Protein AF-A0AA45WZ53-F1 (afdb_monomer_lite)

Foldseek 3Di:
DVPFAFDFQQCQPPPDLQDTHHPPVVVVVVVVVCVVPPDDDDDDDDDDPPVVLVCCCVVVDQQDPPSRPDHDPVNVVRSVVNSNRNND

Structure (mmCIF, N/CA/C/O backbone):
data_AF-A0AA45WZ53-F1
#
_entry.id   AF-A0AA45WZ53-F1
#
loop_
_atom_site.group_PDB
_atom_site.id
_atom_site.type_symbol
_atom_site.label_atom_id
_atom_site.label_alt_id
_atom_site.label_comp_id
_atom_site.label_asym_id
_atom_site.label_entity_id
_atom_site.label_seq_id
_atom_site.pdbx_PDB_ins_code
_atom_site.Cartn_x
_atom_site.Cartn_y
_atom_site.Cartn_z
_atom_site.occupancy
_atom_site.B_iso_or_equiv
_atom_site.auth_seq_id
_atom_site.auth_comp_id
_atom_site.auth_asym_id
_atom_site.auth_atom_id
_atom_site.pdbx_PDB_model_num
ATOM 1 N N . MET A 1 1 ? 6.587 -3.706 -3.172 1.00 62.78 1 MET A N 1
ATOM 2 C CA . MET A 1 1 ? 5.934 -3.531 -1.841 1.00 62.78 1 MET A CA 1
ATOM 3 C C . MET A 1 1 ? 6.277 -4.637 -0.833 1.00 62.78 1 MET A C 1
ATOM 5 O O . MET A 1 1 ? 6.421 -4.313 0.331 1.00 62.78 1 MET A O 1
ATOM 9 N N . LEU A 1 2 ? 6.487 -5.899 -1.236 1.00 73.19 2 LEU A N 1
ATOM 10 C CA . LEU A 1 2 ? 6.979 -6.977 -0.347 1.00 73.19 2 LEU A CA 1
ATOM 11 C C . LEU A 1 2 ? 8.221 -7.678 -0.931 1.00 73.19 2 LEU A C 1
ATOM 13 O O . LEU A 1 2 ? 8.240 -8.896 -1.056 1.00 73.19 2 LEU A O 1
ATOM 17 N N . GLY A 1 3 ? 9.212 -6.901 -1.378 1.00 83.69 3 GLY A N 1
ATOM 18 C CA . GLY A 1 3 ? 10.365 -7.407 -2.146 1.00 83.69 3 GLY A CA 1
ATOM 19 C C . GLY A 1 3 ? 10.139 -7.489 -3.662 1.00 83.69 3 GLY A C 1
ATOM 20 O O . GLY A 1 3 ? 11.087 -7.659 -4.410 1.00 83.69 3 GLY A O 1
ATOM 21 N N . HIS A 1 4 ? 8.903 -7.286 -4.125 1.00 92.06 4 HIS A N 1
ATOM 22 C CA . HIS A 1 4 ? 8.558 -7.251 -5.550 1.00 92.06 4 HIS A CA 1
ATOM 23 C C . HIS A 1 4 ? 8.381 -5.821 -6.067 1.00 92.06 4 HIS A C 1
ATOM 25 O O . HIS A 1 4 ? 7.857 -4.959 -5.340 1.00 92.06 4 HIS A O 1
ATOM 31 N N . THR A 1 5 ? 8.740 -5.613 -7.332 1.00 94.50 5 THR A N 1
ATOM 32 C CA . THR A 1 5 ? 8.538 -4.386 -8.113 1.00 94.50 5 THR A CA 1
ATOM 33 C C . THR A 1 5 ? 7.372 -4.553 -9.096 1.00 94.50 5 THR A C 1
ATOM 35 O O . THR A 1 5 ? 7.038 -5.679 -9.477 1.00 94.50 5 THR A O 1
ATOM 38 N N . PRO A 1 6 ? 6.682 -3.462 -9.464 1.00 96.50 6 PRO A N 1
ATOM 39 C CA . PRO A 1 6 ? 5.591 -3.522 -10.428 1.00 96.50 6 PRO A CA 1
ATOM 40 C C . PRO A 1 6 ? 6.108 -3.700 -11.855 1.00 96.50 6 PRO A C 1
ATOM 42 O O . PRO A 1 6 ? 7.300 -3.564 -12.120 1.00 96.50 6 PRO A O 1
ATOM 45 N N . ILE A 1 7 ? 5.181 -3.959 -12.776 1.00 97.00 7 ILE A N 1
ATOM 46 C CA . ILE A 1 7 ? 5.456 -3.984 -14.213 1.00 97.00 7 ILE A CA 1
ATOM 47 C C . ILE A 1 7 ? 5.944 -2.583 -14.633 1.00 97.00 7 ILE A C 1
ATOM 49 O O . ILE A 1 7 ? 5.199 -1.612 -14.437 1.00 97.00 7 ILE A O 1
ATOM 53 N N . PRO A 1 8 ? 7.165 -2.448 -15.184 1.00 97.38 8 PRO A N 1
ATOM 54 C CA . PRO A 1 8 ? 7.685 -1.156 -15.615 1.00 97.38 8 PRO A CA 1
ATOM 55 C C . PRO A 1 8 ? 6.798 -0.498 -16.674 1.00 97.38 8 PRO A C 1
ATOM 57 O O . PRO A 1 8 ? 6.249 -1.177 -17.540 1.00 97.38 8 PRO A O 1
ATOM 60 N N . GLY A 1 9 ? 6.628 0.822 -16.596 1.00 96.88 9 GLY A N 1
ATOM 61 C CA . GLY A 1 9 ? 5.825 1.586 -17.560 1.00 96.88 9 GLY A CA 1
ATOM 62 C C . GLY A 1 9 ? 4.312 1.302 -17.559 1.00 96.88 9 GLY A C 1
ATOM 63 O O . GLY A 1 9 ? 3.587 1.886 -18.363 1.00 96.88 9 GLY A O 1
ATOM 64 N N . TYR A 1 10 ? 3.796 0.460 -16.654 1.00 97.00 10 TYR A N 1
ATOM 65 C CA . TYR A 1 10 ? 2.367 0.128 -16.556 1.00 97.00 10 TYR A CA 1
ATOM 66 C C . TYR A 1 10 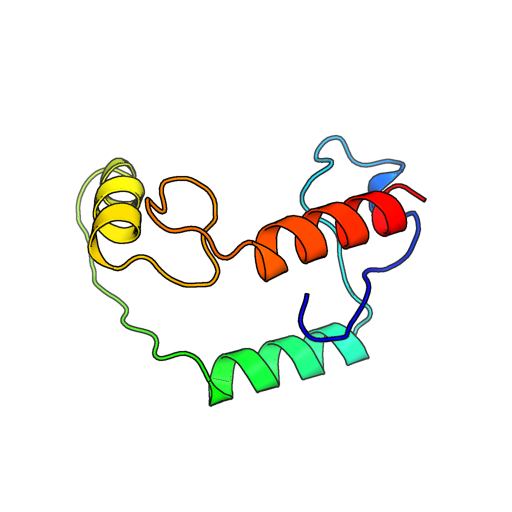? 1.440 1.351 -16.404 1.00 97.00 10 TYR A C 1
ATOM 68 O O . TYR A 1 10 ? 0.266 1.302 -16.776 1.00 97.00 10 TYR A O 1
ATOM 76 N N . LEU A 1 11 ? 1.949 2.445 -15.835 1.00 97.69 11 LEU A N 1
ATOM 77 C CA . LEU A 1 11 ? 1.210 3.684 -15.616 1.00 97.69 11 LEU A CA 1
ATOM 78 C C . LEU A 1 11 ? 1.315 4.685 -16.777 1.00 97.69 11 LEU A C 1
ATOM 80 O O . LEU A 1 11 ? 0.553 5.648 -16.758 1.00 97.69 11 LEU A O 1
ATOM 84 N N . LYS A 1 12 ? 2.178 4.490 -17.789 1.00 95.88 12 LYS A N 1
ATOM 85 C CA . LYS A 1 12 ? 2.453 5.505 -18.838 1.00 95.88 12 LYS A CA 1
ATOM 86 C C . LYS A 1 12 ? 1.203 6.059 -19.523 1.00 95.88 12 LYS A C 1
ATOM 88 O O . LYS A 1 12 ? 1.137 7.247 -19.805 1.00 95.88 12 LYS A O 1
ATOM 93 N N . SER A 1 13 ? 0.201 5.217 -19.760 1.00 93.25 13 SER A N 1
ATOM 94 C CA . SER A 1 13 ? -1.038 5.580 -20.461 1.00 93.25 13 SER A CA 1
ATOM 95 C C . SER A 1 13 ? -2.263 5.705 -19.548 1.00 93.25 13 SER A C 1
ATOM 97 O O . SER A 1 13 ? -3.388 5.813 -20.034 1.00 93.25 13 SER A O 1
ATOM 99 N N . LYS A 1 14 ? -2.091 5.651 -18.221 1.00 95.44 14 LYS A N 1
ATOM 100 C CA . LYS A 1 14 ? -3.217 5.637 -17.275 1.00 95.44 14 LYS A CA 1
ATOM 101 C C . LYS A 1 14 ? -3.455 7.018 -16.683 1.00 95.44 14 LYS A C 1
ATOM 103 O O . LYS A 1 14 ? -2.540 7.650 -16.177 1.00 95.44 14 LYS A O 1
ATOM 108 N N . SER A 1 15 ? -4.710 7.455 -16.642 1.00 94.38 15 SER A N 1
ATOM 109 C CA . SER A 1 15 ? -5.084 8.677 -15.916 1.00 94.38 15 SER A CA 1
ATOM 110 C C . SER A 1 15 ? -4.768 8.565 -14.417 1.00 94.38 15 SER A C 1
ATOM 112 O O . SER A 1 15 ? -4.267 9.500 -13.799 1.00 94.38 15 SER A O 1
ATOM 114 N N . ASN A 1 16 ? -4.992 7.387 -13.826 1.00 94.00 16 ASN A N 1
ATOM 115 C CA . ASN A 1 16 ? -4.628 7.104 -12.443 1.00 94.00 16 ASN A CA 1
ATOM 116 C C . ASN A 1 16 ? -3.163 6.647 -12.333 1.00 94.00 16 ASN A C 1
ATOM 118 O O . ASN A 1 16 ? -2.842 5.493 -12.608 1.00 94.00 16 ASN A O 1
ATOM 122 N N . GLN A 1 17 ? -2.310 7.540 -11.832 1.00 94.31 17 GLN A N 1
ATOM 123 C CA . GLN A 1 17 ? -0.870 7.338 -11.621 1.00 94.31 17 GLN A CA 1
ATOM 124 C C . GLN A 1 17 ? -0.509 6.640 -10.292 1.00 94.31 17 GLN A C 1
ATOM 126 O O . GLN A 1 17 ? 0.652 6.597 -9.888 1.00 94.31 17 GLN A O 1
ATOM 131 N N . ASN A 1 18 ? -1.491 6.103 -9.566 1.00 91.25 18 ASN A N 1
ATOM 132 C CA . ASN A 1 18 ? -1.283 5.434 -8.278 1.00 91.25 18 ASN A CA 1
ATOM 133 C C . ASN A 1 18 ? -1.510 3.920 -8.335 1.00 91.25 18 ASN A C 1
ATOM 135 O O . ASN A 1 18 ? -0.930 3.191 -7.530 1.00 91.25 18 ASN A O 1
ATOM 139 N N . ASN A 1 19 ? -2.310 3.440 -9.288 1.00 93.38 19 ASN A N 1
ATOM 140 C CA . ASN A 1 19 ? -2.737 2.044 -9.354 1.00 93.38 19 ASN A CA 1
ATOM 141 C C . ASN A 1 19 ? -1.872 1.240 -10.329 1.00 93.38 19 ASN A C 1
ATOM 143 O O . ASN A 1 19 ? -2.304 0.931 -11.437 1.00 93.38 19 ASN A O 1
ATOM 147 N N . TYR A 1 20 ? -0.648 0.906 -9.920 1.00 95.19 20 TYR A N 1
ATOM 148 C CA . TYR A 1 20 ? 0.249 0.041 -10.692 1.00 95.19 20 TYR A CA 1
ATOM 149 C C . TYR A 1 20 ? -0.042 -1.453 -10.483 1.00 95.19 20 TYR A C 1
ATOM 151 O O . TYR A 1 20 ? -0.571 -1.856 -9.447 1.00 95.19 20 TYR A O 1
ATOM 159 N N . ALA A 1 21 ? 0.331 -2.289 -11.456 1.00 95.12 21 ALA A N 1
ATOM 160 C CA . ALA A 1 21 ? 0.174 -3.742 -11.385 1.00 95.12 21 ALA A CA 1
ATOM 161 C C . ALA A 1 21 ? 1.514 -4.471 -11.231 1.00 95.12 21 ALA A C 1
ATOM 163 O O . ALA A 1 21 ? 2.573 -3.957 -11.580 1.00 95.12 21 ALA A O 1
ATOM 164 N N . PHE A 1 22 ? 1.441 -5.700 -10.727 1.00 96.00 22 PHE A N 1
ATOM 165 C CA . PHE A 1 22 ? 2.555 -6.640 -10.619 1.00 96.00 22 PHE A CA 1
ATOM 166 C C . PHE A 1 22 ? 2.368 -7.779 -11.627 1.00 96.00 22 PHE A C 1
ATOM 168 O O . PHE A 1 22 ? 1.237 -8.043 -12.043 1.00 96.00 22 PHE A O 1
ATOM 175 N N . SER A 1 23 ? 3.452 -8.478 -11.982 1.00 96.19 23 SER A N 1
ATOM 176 C CA . SER A 1 23 ? 3.358 -9.715 -12.769 1.00 96.19 23 SER A CA 1
ATOM 177 C C . SER A 1 23 ? 2.464 -10.747 -12.070 1.00 96.19 23 SER A C 1
ATOM 179 O O . SER A 1 23 ? 2.285 -10.692 -10.850 1.00 96.19 23 SER A O 1
ATOM 181 N N . GLY A 1 24 ? 1.912 -11.705 -12.821 1.00 97.06 24 GLY A N 1
ATOM 182 C CA . GLY A 1 24 ? 1.044 -12.746 -12.254 1.00 97.06 24 GLY A CA 1
ATOM 183 C C . GLY A 1 24 ? 1.709 -13.512 -11.105 1.00 97.06 24 GLY A C 1
ATOM 184 O O . GLY A 1 24 ? 1.107 -13.696 -10.047 1.00 97.06 24 GLY A O 1
ATOM 185 N N . GLU A 1 25 ? 2.985 -13.863 -11.270 1.00 95.56 25 GLU A N 1
ATOM 186 C CA . GLU A 1 25 ? 3.789 -14.522 -10.239 1.00 95.56 25 GLU A CA 1
ATOM 187 C C . GLU A 1 25 ? 3.980 -13.645 -8.994 1.00 95.56 25 GLU A C 1
ATOM 189 O O . GLU A 1 25 ? 3.657 -14.067 -7.882 1.00 95.56 25 GLU A O 1
ATOM 194 N N . SER A 1 26 ? 4.432 -12.398 -9.170 1.00 95.56 26 SER A N 1
ATOM 195 C CA . SER A 1 26 ? 4.630 -11.471 -8.048 1.00 95.56 26 SER A CA 1
ATOM 196 C C . SER A 1 26 ? 3.321 -11.193 -7.314 1.00 95.56 26 SER A C 1
ATOM 198 O O . SER A 1 26 ? 3.287 -11.164 -6.085 1.00 95.56 26 SER A O 1
ATOM 200 N N . LYS A 1 27 ? 2.215 -11.035 -8.050 1.00 95.62 27 LYS A N 1
ATOM 201 C CA . LYS A 1 27 ? 0.878 -10.848 -7.481 1.00 95.62 27 LYS A CA 1
ATOM 202 C C . LYS A 1 27 ? 0.489 -12.034 -6.598 1.00 95.62 27 LYS A C 1
ATOM 204 O O . LYS A 1 27 ? 0.033 -11.813 -5.477 1.00 95.62 27 LYS A O 1
ATOM 209 N N . ARG A 1 28 ? 0.701 -13.269 -7.068 1.00 96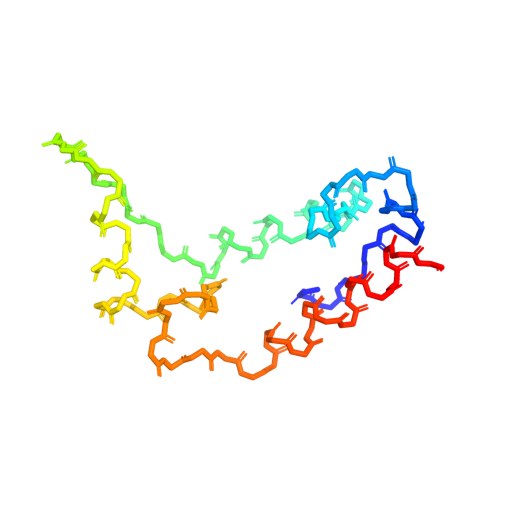.19 28 ARG A N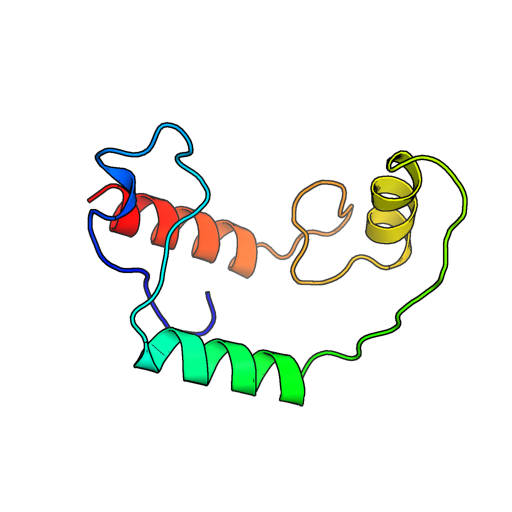 1
ATOM 210 C CA . ARG A 1 28 ? 0.428 -14.491 -6.295 1.00 96.19 28 ARG A CA 1
ATOM 211 C C . ARG A 1 28 ? 1.225 -14.512 -4.991 1.00 96.19 28 ARG A C 1
ATOM 213 O O . ARG A 1 28 ? 0.637 -14.709 -3.933 1.00 96.19 28 ARG A O 1
ATOM 220 N N . ILE A 1 29 ? 2.528 -14.232 -5.048 1.00 95.50 29 ILE A N 1
ATOM 221 C CA . ILE A 1 29 ? 3.398 -14.219 -3.860 1.00 95.50 29 ILE A CA 1
ATOM 222 C C . ILE A 1 29 ? 2.961 -13.137 -2.864 1.00 95.50 29 ILE A C 1
ATOM 224 O O . ILE A 1 29 ? 2.865 -13.400 -1.666 1.00 95.50 29 ILE A O 1
ATOM 228 N N . ILE A 1 30 ? 2.651 -11.928 -3.340 1.00 92.62 30 ILE A N 1
ATOM 229 C CA . ILE A 1 30 ? 2.169 -10.833 -2.487 1.00 92.62 30 ILE A CA 1
ATOM 230 C C . ILE A 1 30 ? 0.873 -11.235 -1.775 1.00 92.62 30 ILE A C 1
ATOM 232 O O . ILE A 1 30 ? 0.775 -11.057 -0.562 1.00 92.62 30 ILE A O 1
ATOM 236 N N . ILE A 1 31 ? -0.099 -11.796 -2.503 1.00 92.38 31 ILE A N 1
ATOM 237 C CA . ILE A 1 31 ? -1.377 -12.249 -1.931 1.00 92.38 31 ILE A CA 1
ATOM 238 C C . ILE A 1 31 ? -1.138 -13.307 -0.853 1.00 92.38 31 ILE A C 1
ATOM 240 O O . ILE A 1 31 ? -1.674 -13.192 0.247 1.00 92.38 31 ILE A O 1
ATOM 244 N N . ASP A 1 32 ? -0.304 -14.303 -1.138 1.00 93.94 32 ASP A N 1
ATOM 245 C CA . ASP A 1 32 ? 0.029 -15.365 -0.192 1.00 93.94 32 ASP A CA 1
ATOM 246 C C . ASP A 1 32 ? 0.686 -14.837 1.084 1.00 93.94 32 ASP A C 1
ATOM 248 O O . ASP A 1 32 ? 0.380 -15.307 2.182 1.00 93.94 32 ASP A O 1
ATOM 252 N N . ARG A 1 33 ? 1.585 -13.854 0.961 1.00 91.75 33 ARG A N 1
ATOM 253 C CA . ARG A 1 33 ? 2.210 -13.219 2.126 1.00 91.75 33 ARG A CA 1
ATOM 254 C C . ARG A 1 33 ? 1.194 -12.415 2.925 1.00 91.75 33 ARG A C 1
ATOM 256 O O . ARG A 1 33 ? 1.222 -12.492 4.148 1.00 91.75 33 ARG A O 1
ATOM 263 N N . LEU A 1 34 ? 0.287 -11.689 2.275 1.00 90.06 34 LEU A N 1
ATOM 264 C CA . LEU A 1 34 ? -0.770 -10.960 2.978 1.00 90.06 34 LEU A CA 1
ATOM 265 C C . LEU A 1 34 ? -1.687 -11.916 3.747 1.00 90.06 34 LEU A C 1
ATOM 267 O O . LEU A 1 34 ? -1.898 -11.712 4.935 1.00 90.06 34 LEU A O 1
ATOM 271 N N . LYS A 1 35 ? -2.141 -13.007 3.119 1.00 90.75 35 LYS A N 1
ATOM 272 C CA . LYS A 1 35 ? -2.983 -14.023 3.774 1.00 90.75 35 LYS A CA 1
ATOM 273 C C . LYS A 1 35 ? -2.332 -14.647 5.011 1.00 90.75 35 LYS A C 1
ATOM 275 O O . LYS A 1 35 ? -3.029 -14.960 5.964 1.00 90.75 35 LYS A O 1
ATOM 280 N N . ARG A 1 36 ? -1.009 -14.837 4.993 1.00 92.19 36 ARG A N 1
ATOM 281 C CA . ARG A 1 36 ? -0.262 -15.444 6.108 1.00 92.19 36 ARG A CA 1
ATOM 282 C C . ARG A 1 36 ? 0.055 -14.481 7.252 1.00 92.19 36 ARG A C 1
ATOM 284 O O . ARG A 1 36 ? 0.311 -14.945 8.353 1.00 92.19 36 ARG A O 1
ATOM 291 N N . ASN A 1 37 ? 0.094 -13.174 6.991 1.00 89.69 37 ASN A N 1
ATOM 292 C CA . ASN A 1 37 ? 0.633 -12.189 7.939 1.00 89.69 37 ASN A CA 1
ATOM 293 C C . ASN A 1 37 ? -0.368 -11.097 8.343 1.00 89.69 37 ASN A C 1
ATOM 295 O O . ASN A 1 37 ? -0.027 -10.235 9.148 1.00 89.69 37 ASN A O 1
ATOM 299 N N . VAL A 1 38 ? -1.577 -11.088 7.777 1.00 86.38 38 VAL A N 1
ATOM 300 C CA . VAL A 1 38 ? -2.601 -10.079 8.071 1.00 86.38 38 VAL A CA 1
ATOM 301 C C . VAL A 1 38 ? -3.816 -10.755 8.684 1.00 86.38 38 VAL A C 1
ATOM 303 O O . VAL A 1 38 ? -4.386 -11.670 8.095 1.00 86.38 38 VAL A O 1
ATOM 306 N N . ASN A 1 39 ? -4.240 -10.258 9.845 1.00 85.12 39 ASN A N 1
ATOM 307 C CA . ASN A 1 39 ? -5.538 -10.602 10.403 1.00 85.12 39 ASN A CA 1
ATOM 308 C C . ASN A 1 39 ? -6.617 -9.724 9.753 1.00 85.12 39 ASN A C 1
ATOM 310 O O . ASN A 1 39 ? -6.481 -8.500 9.717 1.00 85.12 39 ASN A O 1
ATOM 314 N N . ILE A 1 40 ? -7.669 -10.345 9.224 1.00 80.94 40 ILE A N 1
ATOM 315 C CA . ILE A 1 40 ? -8.748 -9.656 8.514 1.00 80.94 40 ILE A CA 1
ATOM 316 C C . ILE A 1 40 ? -10.014 -9.767 9.357 1.00 80.94 40 ILE A C 1
ATOM 318 O O . ILE A 1 40 ? -10.478 -10.868 9.638 1.00 80.94 40 ILE A O 1
ATOM 322 N N . SER A 1 41 ? -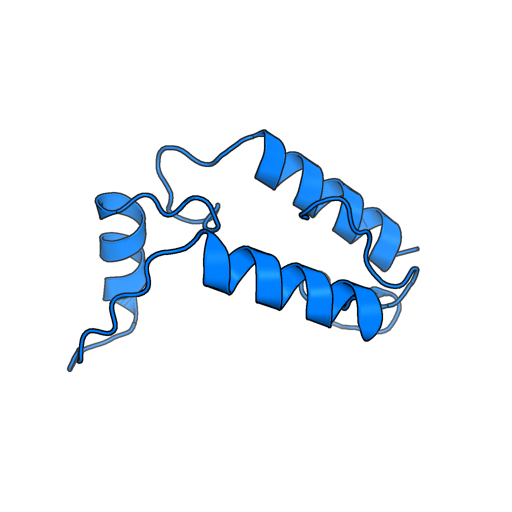10.590 -8.622 9.717 1.00 80.19 41 SER A N 1
ATOM 323 C CA . SER A 1 41 ? -11.919 -8.540 10.323 1.00 80.19 41 SER A CA 1
ATOM 324 C C . SER A 1 41 ? -12.863 -7.829 9.361 1.00 80.19 41 SER A C 1
ATOM 326 O O . SER A 1 41 ? -12.536 -6.756 8.850 1.00 80.19 41 SER A O 1
ATOM 328 N N . ILE A 1 42 ? -14.015 -8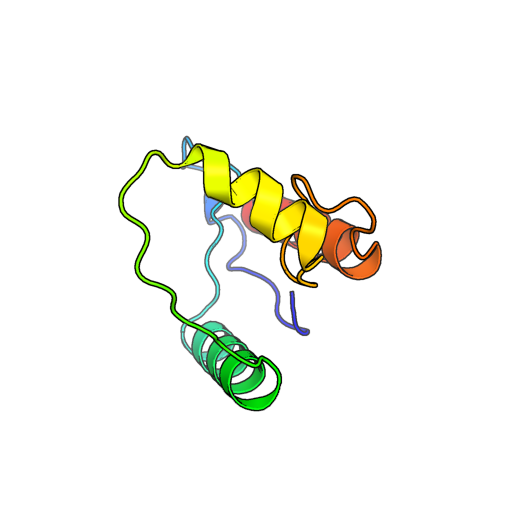.442 9.090 1.00 80.50 42 ILE A N 1
ATOM 329 C CA . ILE A 1 42 ? -15.058 -7.881 8.230 1.00 80.50 42 ILE A CA 1
ATOM 330 C C . ILE A 1 42 ? -16.219 -7.483 9.131 1.00 80.50 42 ILE A C 1
ATOM 332 O O . ILE A 1 42 ? -16.807 -8.329 9.802 1.00 80.50 42 ILE A O 1
ATOM 336 N N . VAL A 1 43 ? -16.550 -6.194 9.140 1.00 79.38 43 VAL A N 1
ATOM 337 C CA . VAL A 1 43 ? -17.649 -5.649 9.940 1.00 79.38 43 VAL A CA 1
ATOM 338 C C . VAL A 1 43 ? -18.680 -5.049 8.997 1.00 79.38 43 VAL A C 1
ATOM 340 O O . VAL A 1 43 ? -18.351 -4.209 8.160 1.00 79.38 43 VAL A O 1
ATOM 343 N N . GLY A 1 44 ? -19.933 -5.485 9.125 1.00 84.44 44 GLY A N 1
ATOM 344 C CA . GLY A 1 44 ? -21.047 -4.865 8.419 1.00 84.44 44 GLY A CA 1
ATOM 345 C C . GLY A 1 44 ? -21.310 -3.472 8.985 1.00 84.44 44 GLY A C 1
ATOM 346 O O . GLY A 1 44 ? -21.567 -3.330 10.178 1.00 84.44 44 GLY A O 1
ATOM 347 N N . TYR A 1 45 ? -21.256 -2.451 8.134 1.00 86.06 45 TYR A N 1
ATOM 348 C CA . TYR A 1 45 ? -21.539 -1.071 8.515 1.00 86.06 45 TYR A CA 1
ATOM 349 C C . TYR A 1 45 ? -22.649 -0.506 7.629 1.00 86.06 45 TYR A C 1
ATOM 351 O O . TYR A 1 45 ? -22.570 -0.577 6.405 1.00 86.06 45 TYR A O 1
ATOM 359 N N . LYS A 1 46 ? -23.700 0.031 8.257 1.00 86.31 46 LYS A N 1
ATOM 360 C CA . LYS A 1 46 ? -24.801 0.732 7.586 1.00 86.31 46 LYS A CA 1
ATOM 361 C C . LYS A 1 46 ? -24.650 2.227 7.867 1.00 86.31 46 LYS A C 1
ATOM 363 O O . LYS A 1 46 ? -25.126 2.713 8.886 1.00 86.31 46 LYS A O 1
ATOM 368 N N . GLY A 1 47 ? -23.943 2.920 6.986 1.00 87.44 47 GLY A N 1
ATOM 369 C CA . GLY A 1 47 ? -23.654 4.351 7.062 1.00 87.44 47 GLY A CA 1
ATOM 370 C C . GLY A 1 47 ? -22.833 4.780 5.847 1.00 87.44 47 GLY A C 1
ATOM 371 O O . GLY A 1 47 ? -22.743 4.028 4.875 1.00 87.44 47 GLY A O 1
ATOM 372 N N . ASP A 1 48 ? -22.240 5.970 5.887 1.00 88.50 48 ASP A N 1
ATOM 373 C CA . ASP A 1 48 ? -21.396 6.459 4.793 1.00 88.50 48 ASP A CA 1
ATOM 374 C C . ASP A 1 48 ? -19.931 5.976 4.900 1.00 88.50 48 ASP A C 1
ATOM 376 O O . ASP A 1 48 ? -19.501 5.361 5.878 1.00 88.50 48 ASP A O 1
ATOM 380 N N . PHE A 1 49 ? -19.130 6.261 3.874 1.00 84.31 49 PHE A N 1
ATOM 381 C CA . PHE A 1 49 ? -17.722 5.854 3.835 1.00 84.31 49 PHE A CA 1
ATOM 382 C C . PHE A 1 49 ? -16.797 6.681 4.747 1.00 84.31 49 PHE A C 1
ATOM 384 O O . PHE A 1 49 ? -15.611 6.366 4.842 1.00 84.31 49 PHE A O 1
ATOM 391 N N . SER A 1 50 ? -17.293 7.702 5.458 1.00 86.25 50 SER A N 1
ATOM 392 C CA . SER A 1 50 ? -16.469 8.496 6.385 1.00 86.25 50 SER A CA 1
ATOM 393 C C . SER A 1 50 ? -15.916 7.656 7.540 1.00 86.25 50 SER A C 1
ATOM 395 O O . SER A 1 50 ? -14.841 7.960 8.064 1.00 86.25 50 SER A O 1
ATOM 397 N N . VAL A 1 51 ? -16.582 6.540 7.870 1.00 90.12 51 VAL A N 1
ATOM 398 C CA . VAL A 1 51 ? -16.124 5.573 8.875 1.00 90.12 51 VAL A CA 1
ATOM 399 C C . VAL A 1 51 ? -14.726 5.024 8.573 1.00 90.12 51 VAL A C 1
ATOM 401 O O . VAL A 1 51 ? -13.990 4.709 9.507 1.00 90.12 51 VAL A O 1
ATOM 404 N N . GLU A 1 52 ? -14.321 4.951 7.295 1.00 89.75 52 GLU A N 1
ATOM 405 C CA . GLU A 1 52 ? -13.001 4.452 6.888 1.00 89.75 52 GLU A CA 1
ATOM 406 C C . GLU A 1 52 ? -11.887 5.228 7.591 1.00 89.75 52 GLU A C 1
ATOM 408 O O . GLU A 1 52 ? -10.966 4.629 8.146 1.00 89.75 52 GLU A O 1
ATOM 413 N N . ARG A 1 53 ? -11.999 6.561 7.624 1.00 93.88 53 ARG A N 1
ATOM 414 C CA . ARG A 1 53 ? -11.011 7.422 8.273 1.00 93.88 53 ARG A CA 1
ATOM 415 C C . ARG A 1 53 ? -10.876 7.080 9.753 1.00 93.88 53 ARG A C 1
ATOM 417 O O . ARG A 1 53 ? -9.763 6.837 10.209 1.00 93.88 53 ARG A O 1
ATOM 424 N N . ASN A 1 54 ? -11.999 6.991 10.465 1.00 92.50 54 ASN A N 1
ATOM 425 C CA . ASN A 1 54 ? -12.015 6.680 11.896 1.00 92.50 54 ASN A CA 1
ATOM 426 C C . ASN A 1 54 ? -11.413 5.295 12.174 1.00 92.50 54 ASN A C 1
ATOM 428 O O . ASN A 1 54 ? -10.685 5.114 13.148 1.00 92.50 54 ASN A O 1
ATOM 432 N N . LEU A 1 55 ? -11.691 4.309 11.315 1.00 91.62 55 LEU A N 1
ATOM 433 C CA . LEU A 1 55 ? -11.132 2.962 11.442 1.00 91.62 55 LEU A CA 1
ATOM 434 C C . LEU A 1 55 ? -9.620 2.955 11.196 1.00 91.62 55 LEU A C 1
ATOM 436 O O . LEU A 1 55 ? -8.884 2.326 11.954 1.00 91.62 55 LEU A O 1
ATOM 440 N N . VAL A 1 56 ? -9.142 3.664 10.175 1.00 93.31 56 VAL A N 1
ATOM 441 C CA . VAL A 1 56 ? -7.706 3.762 9.887 1.00 93.31 56 VAL A CA 1
ATOM 442 C C . VAL A 1 56 ? -6.970 4.506 11.001 1.00 93.31 56 VAL A C 1
ATOM 444 O O . VAL A 1 56 ? -5.909 4.052 11.422 1.00 93.31 56 VAL A O 1
ATOM 447 N N . GLU A 1 57 ? -7.535 5.596 11.523 1.00 94.75 57 GLU A N 1
ATOM 448 C CA . GLU A 1 57 ? -6.955 6.350 12.640 1.00 94.75 57 GLU A CA 1
ATOM 449 C C . GLU A 1 57 ? -6.899 5.507 13.926 1.00 94.75 57 GLU A C 1
ATOM 451 O O . GLU A 1 57 ? -5.882 5.505 14.625 1.00 94.75 57 GLU A O 1
ATOM 456 N N . LYS A 1 58 ? -7.954 4.726 14.204 1.00 93.44 58 LYS A N 1
ATOM 457 C CA . LYS A 1 58 ? -8.054 3.857 15.386 1.00 93.44 58 LYS A CA 1
ATOM 458 C C . LYS A 1 58 ? -7.130 2.641 15.321 1.00 93.44 58 LYS A C 1
ATOM 460 O O . LYS A 1 58 ? -6.440 2.351 16.293 1.00 93.44 58 LYS A O 1
ATOM 465 N N . TYR A 1 59 ? -7.156 1.899 14.214 1.00 92.12 59 TYR A N 1
ATOM 466 C CA . TYR A 1 59 ? -6.465 0.609 14.094 1.00 92.12 59 TYR A CA 1
ATOM 467 C C . TYR A 1 59 ? -5.075 0.710 13.465 1.00 92.12 59 TYR A C 1
ATOM 469 O O . TYR A 1 59 ? -4.318 -0.254 13.527 1.00 92.12 59 TYR A O 1
ATOM 477 N N . GLN A 1 60 ? -4.741 1.855 12.863 1.00 93.06 60 GLN A N 1
ATOM 478 C CA . GLN A 1 60 ? -3.420 2.162 12.301 1.00 93.06 60 GLN A CA 1
ATOM 479 C C . GLN A 1 60 ? -2.859 1.039 11.408 1.00 93.06 60 GLN A C 1
ATOM 481 O O . GLN A 1 60 ? -1.701 0.642 11.564 1.00 93.06 60 GLN A O 1
ATOM 486 N N . PRO A 1 61 ? -3.654 0.478 10.472 1.00 90.31 61 PRO A N 1
ATOM 487 C CA . PRO A 1 61 ? -3.227 -0.684 9.711 1.00 90.31 61 PRO A CA 1
ATOM 488 C C . PRO A 1 61 ? -1.975 -0.366 8.892 1.00 90.31 61 PRO A C 1
ATOM 490 O O . PRO A 1 61 ? -1.917 0.637 8.178 1.00 90.31 61 PRO A O 1
ATOM 493 N N . ILE A 1 62 ? -0.996 -1.274 8.950 1.00 89.06 62 ILE A N 1
ATOM 494 C CA . ILE A 1 62 ? 0.335 -1.117 8.339 1.00 89.06 62 ILE A CA 1
ATOM 495 C C . ILE A 1 62 ? 0.250 -0.717 6.861 1.00 89.06 62 ILE A C 1
ATOM 497 O O . ILE A 1 62 ? 1.082 0.045 6.384 1.00 89.06 62 ILE A O 1
ATOM 501 N N . LEU A 1 63 ? -0.752 -1.212 6.127 1.00 89.06 63 LEU A N 1
ATOM 502 C CA . LEU A 1 63 ? -0.906 -0.992 4.685 1.00 89.06 63 LEU A CA 1
ATOM 503 C C . LEU A 1 63 ? -1.552 0.359 4.316 1.00 89.06 63 LEU A C 1
ATOM 505 O O . LEU A 1 63 ? -1.534 0.739 3.135 1.00 89.06 63 LEU A O 1
ATOM 509 N N . ASN A 1 64 ? -2.095 1.103 5.283 1.00 91.56 64 ASN A N 1
ATOM 510 C CA . ASN A 1 64 ? -2.682 2.421 5.062 1.00 91.56 64 ASN A CA 1
A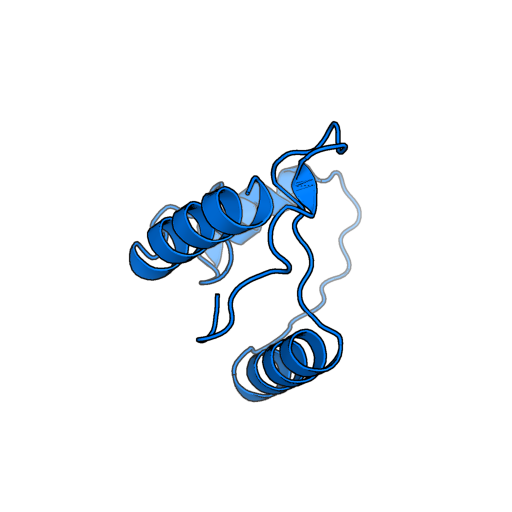TOM 511 C C . ASN A 1 64 ? -1.667 3.511 5.406 1.00 91.56 64 ASN A C 1
ATOM 513 O O . ASN A 1 64 ? -1.113 3.549 6.499 1.00 91.56 64 ASN A O 1
ATOM 517 N N . ILE A 1 65 ? -1.448 4.411 4.447 1.00 93.44 65 ILE A N 1
ATOM 518 C CA . ILE A 1 65 ? -0.642 5.627 4.639 1.00 93.44 65 ILE A CA 1
ATOM 519 C C . ILE A 1 65 ? -1.574 6.812 4.884 1.00 93.44 65 ILE A C 1
ATOM 521 O O . ILE A 1 65 ? -1.394 7.578 5.821 1.00 93.44 65 ILE A O 1
ATOM 525 N N . LYS A 1 66 ? -2.602 6.956 4.041 1.00 93.44 66 LYS A N 1
ATOM 526 C CA . LYS A 1 66 ? -3.610 8.006 4.182 1.00 93.44 66 LYS A CA 1
ATOM 527 C C . LYS A 1 66 ? -4.396 7.784 5.476 1.00 93.44 66 LYS A C 1
ATOM 529 O O . LYS A 1 66 ? -4.808 6.656 5.722 1.00 93.44 66 LYS A O 1
ATOM 534 N N . HIS A 1 67 ? -4.610 8.848 6.249 1.00 94.62 67 HIS A N 1
ATOM 535 C CA . HIS A 1 67 ? -5.319 8.848 7.540 1.00 94.62 67 HIS A CA 1
ATOM 536 C C . HIS A 1 67 ? -4.676 8.013 8.654 1.00 94.62 67 HIS A C 1
ATOM 538 O O . HIS A 1 67 ? -5.159 8.050 9.776 1.00 94.62 67 HIS A O 1
ATOM 544 N N . ASN A 1 68 ? -3.589 7.283 8.399 1.00 96.19 68 ASN A N 1
ATOM 545 C CA . ASN A 1 68 ? -2.892 6.583 9.467 1.00 96.19 68 ASN A CA 1
ATOM 546 C C . ASN A 1 68 ? -2.023 7.606 10.224 1.00 96.19 68 ASN A C 1
ATOM 548 O O . ASN A 1 68 ? -1.140 8.190 9.596 1.00 96.19 68 ASN A O 1
ATOM 552 N N . PRO A 1 69 ? -2.242 7.850 11.530 1.00 96.25 69 PRO A N 1
ATOM 553 C CA . PRO A 1 69 ? -1.435 8.788 12.312 1.00 96.25 69 PRO A CA 1
ATOM 554 C C . PRO A 1 69 ? 0.015 8.321 12.501 1.00 96.25 69 PRO A C 1
ATOM 556 O O . PRO A 1 69 ? 0.866 9.117 12.887 1.00 96.25 69 PRO A O 1
ATOM 559 N N . ARG A 1 70 ? 0.306 7.038 12.251 1.00 95.50 70 ARG A N 1
ATOM 560 C CA . ARG A 1 70 ? 1.644 6.441 12.342 1.00 95.50 70 ARG A CA 1
ATOM 561 C C . ARG A 1 70 ? 1.926 5.597 11.093 1.00 95.50 70 ARG A C 1
ATOM 563 O O . ARG A 1 70 ? 1.972 4.367 11.172 1.00 95.50 70 ARG A O 1
ATOM 570 N N . PRO A 1 71 ? 2.052 6.229 9.913 1.00 94.50 71 PRO A N 1
ATOM 571 C CA . PRO A 1 71 ? 2.316 5.498 8.687 1.00 94.50 71 PRO A CA 1
ATOM 572 C C . PRO A 1 71 ? 3.733 4.910 8.722 1.00 94.50 71 PRO A C 1
ATOM 574 O O . PRO A 1 71 ? 4.654 5.495 9.283 1.00 94.50 71 PRO A O 1
ATOM 577 N N . VAL A 1 72 ? 3.918 3.742 8.109 1.00 93.62 72 VAL A N 1
ATOM 578 C CA . VAL A 1 72 ? 5.227 3.075 8.083 1.00 93.62 72 VAL A CA 1
ATOM 579 C C . VAL A 1 72 ? 6.097 3.669 6.974 1.00 93.62 72 VAL A C 1
ATOM 581 O O . VAL A 1 72 ? 5.788 3.498 5.792 1.00 93.62 72 VAL A O 1
ATOM 584 N N . ASP A 1 73 ? 7.220 4.292 7.332 1.00 93.50 73 ASP A N 1
ATOM 585 C CA . ASP A 1 73 ? 8.140 4.942 6.381 1.00 93.50 73 ASP A CA 1
ATOM 586 C C . ASP A 1 73 ? 8.628 3.997 5.281 1.00 93.50 73 ASP A C 1
ATOM 588 O O . ASP A 1 73 ? 8.584 4.319 4.091 1.00 93.50 73 ASP A O 1
ATOM 592 N N . ALA A 1 74 ? 8.993 2.767 5.651 1.00 91.50 74 ALA A N 1
ATOM 593 C CA . ALA A 1 74 ? 9.407 1.748 4.689 1.00 91.50 74 ALA A CA 1
ATOM 594 C C . ALA A 1 74 ? 8.324 1.466 3.630 1.00 91.50 74 ALA A C 1
ATOM 596 O O . ALA A 1 74 ? 8.640 1.151 2.479 1.00 91.50 74 ALA A O 1
ATOM 597 N N . LEU A 1 75 ? 7.042 1.602 3.991 1.00 91.75 75 LEU A N 1
ATOM 598 C CA . LEU A 1 75 ? 5.935 1.445 3.058 1.00 91.75 75 LEU A CA 1
ATOM 599 C C . LEU A 1 75 ? 5.769 2.658 2.142 1.00 91.75 75 LEU A C 1
ATOM 601 O O . LEU A 1 75 ? 5.512 2.477 0.947 1.00 91.75 75 LEU A O 1
ATOM 605 N N . ILE A 1 76 ? 5.919 3.868 2.684 1.00 93.69 76 ILE A N 1
ATOM 606 C CA . ILE A 1 76 ? 5.897 5.118 1.916 1.00 93.69 76 ILE A CA 1
ATOM 607 C C . ILE A 1 76 ? 6.966 5.055 0.824 1.00 93.69 76 ILE A C 1
ATOM 609 O O . ILE A 1 76 ? 6.646 5.154 -0.367 1.00 93.69 76 ILE A O 1
ATOM 613 N N . GLU A 1 77 ? 8.205 4.762 1.211 1.00 94.38 77 GLU A N 1
ATOM 614 C CA . GLU A 1 77 ? 9.333 4.670 0.288 1.00 94.38 77 GLU A CA 1
ATOM 615 C C . GLU A 1 77 ? 9.150 3.538 -0.724 1.00 94.38 77 GLU A C 1
ATOM 617 O O . GLU A 1 77 ? 9.357 3.719 -1.928 1.00 94.38 77 GLU A O 1
ATOM 622 N N . ALA A 1 78 ? 8.664 2.373 -0.286 1.00 92.69 78 ALA A N 1
ATOM 623 C CA . ALA A 1 78 ? 8.369 1.280 -1.203 1.00 92.69 78 ALA A CA 1
ATOM 624 C C . ALA A 1 78 ? 7.285 1.649 -2.228 1.00 92.69 78 ALA A C 1
ATOM 626 O O . ALA A 1 78 ? 7.390 1.235 -3.385 1.00 92.69 78 ALA A O 1
ATOM 627 N N . ARG A 1 79 ? 6.240 2.396 -1.846 1.00 93.38 79 ARG A N 1
ATOM 628 C CA . ARG A 1 79 ? 5.198 2.842 -2.785 1.00 93.38 79 ARG A CA 1
ATOM 629 C C . ARG A 1 79 ? 5.720 3.900 -3.748 1.00 93.38 79 ARG A C 1
ATOM 631 O O . ARG A 1 79 ? 5.397 3.810 -4.931 1.00 93.38 79 ARG A O 1
ATOM 638 N N . LYS A 1 80 ? 6.546 4.835 -3.271 1.00 94.69 80 LYS A N 1
ATOM 639 C CA . LYS A 1 80 ? 7.206 5.848 -4.102 1.00 94.69 80 LYS A CA 1
ATOM 640 C C . LYS A 1 80 ? 8.092 5.194 -5.163 1.00 94.69 80 LYS A C 1
ATOM 642 O O . LYS A 1 80 ? 7.892 5.445 -6.348 1.00 94.69 80 LYS A O 1
ATOM 647 N N . ARG A 1 81 ? 8.980 4.276 -4.763 1.00 95.56 81 ARG A N 1
ATOM 648 C CA . ARG A 1 81 ? 9.841 3.523 -5.695 1.00 95.56 81 ARG A CA 1
ATOM 649 C C . ARG A 1 81 ? 9.041 2.732 -6.728 1.00 95.56 81 ARG A C 1
ATOM 651 O O . ARG A 1 81 ? 9.330 2.815 -7.915 1.00 95.56 81 ARG A O 1
ATOM 658 N N . ASN A 1 82 ? 8.009 2.001 -6.298 1.00 95.75 82 ASN A N 1
ATOM 659 C CA . ASN A 1 82 ? 7.168 1.241 -7.230 1.00 95.75 82 ASN A CA 1
ATOM 660 C C . ASN A 1 82 ? 6.466 2.167 -8.232 1.00 95.75 82 ASN A C 1
ATOM 662 O O . ASN A 1 82 ? 6.391 1.832 -9.409 1.00 95.75 82 ASN A O 1
ATOM 666 N N . ARG A 1 83 ? 5.972 3.330 -7.790 1.00 96.00 83 ARG A N 1
ATOM 667 C CA . ARG A 1 83 ? 5.328 4.289 -8.693 1.00 96.00 83 ARG A CA 1
ATOM 668 C C . ARG A 1 83 ? 6.295 4.760 -9.777 1.00 96.00 83 ARG A C 1
ATOM 670 O O . ARG A 1 83 ? 5.919 4.706 -10.937 1.00 96.00 83 ARG A O 1
ATOM 677 N N . LEU A 1 84 ? 7.525 5.126 -9.411 1.00 96.69 84 LEU A N 1
ATOM 678 C CA . LEU A 1 84 ? 8.551 5.546 -10.374 1.00 96.69 84 LEU A CA 1
ATOM 679 C C . LEU A 1 84 ? 8.839 4.451 -11.411 1.00 96.69 84 LEU A C 1
ATOM 681 O O . LEU A 1 84 ? 8.810 4.716 -12.605 1.00 96.69 84 LEU A O 1
ATOM 685 N N . ILE A 1 85 ? 9.020 3.203 -10.969 1.00 96.75 85 ILE A N 1
ATOM 686 C CA . ILE A 1 85 ? 9.225 2.059 -11.876 1.00 96.75 85 ILE A CA 1
ATOM 687 C C . ILE A 1 85 ? 8.030 1.884 -12.820 1.00 96.75 85 ILE A C 1
ATOM 689 O O . ILE A 1 85 ? 8.192 1.680 -14.020 1.00 96.75 85 ILE A O 1
ATOM 693 N N . ALA A 1 86 ? 6.814 1.959 -12.282 1.00 97.31 86 ALA A N 1
ATOM 694 C CA . ALA A 1 86 ? 5.602 1.769 -13.065 1.00 97.31 86 ALA A CA 1
ATOM 695 C C . ALA A 1 86 ? 5.299 2.950 -13.998 1.00 97.31 86 ALA A C 1
ATOM 697 O O . ALA A 1 86 ? 4.610 2.757 -14.993 1.00 97.31 86 ALA A O 1
ATOM 698 N N . GLN A 1 87 ? 5.787 4.153 -13.705 1.00 96.62 87 GLN A N 1
ATOM 699 C CA . GLN A 1 87 ? 5.761 5.286 -14.632 1.00 96.62 87 GLN A CA 1
ATOM 700 C C . GLN A 1 87 ? 6.759 5.079 -15.769 1.00 96.62 87 GLN A C 1
ATOM 702 O O . GLN A 1 87 ? 6.406 5.348 -16.910 1.00 96.62 87 GLN A O 1
ATOM 707 N N . GLY A 1 88 ? 7.904 4.462 -15.460 1.00 91.00 88 GLY A N 1
ATOM 708 C CA . GLY A 1 88 ? 8.912 3.989 -16.407 1.00 91.00 88 GLY A CA 1
ATOM 709 C C . GLY A 1 88 ? 9.532 5.063 -17.279 1.00 91.00 88 GLY A C 1
ATOM 710 O O . GLY A 1 88 ? 9.239 6.262 -17.113 1.00 91.00 88 GLY A O 1
#

InterPro domains:
  IPR049311 GIY-YIG, catalytic domain [PF20815] (2-73)

Secondary structure (DSSP, 8-state):
--SPPPPTTTTTT-S-SS-----HHHHHHHHHHHHHH---------S-TTHHHHHHHHH--TT--TT-SS--HHHHHHHHHHHHHHH-

Organism: NCBI:txid489973

Sequence (88 aa):
MLGHTPIPGYLKSKSNQNNYAFSGESKRIIIDRLKRNVNISIVGYKGDFSVERNLVEKYQPILNIKHNPRPVDALIEARKRNRLIAQG

pLDDT: mean 91.83, std 5.64, range [62.78, 97.69]

Radius of gyration: 14.9 Å; chains: 1; bounding box: 35×24×36 Å